Protein AF-A0A1F8QR89-F1 (afdb_monomer_lite)

pLDDT: mean 85.45, std 15.34, range [47.19, 95.62]

Structure (mmCIF, N/CA/C/O backbone):
data_AF-A0A1F8QR89-F1
#
_entry.id   AF-A0A1F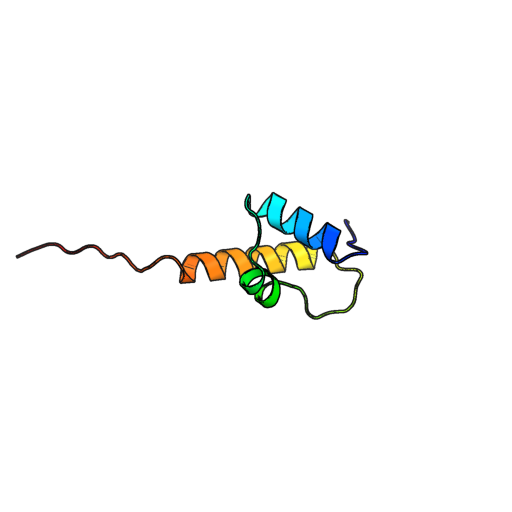8QR89-F1
#
loop_
_atom_site.group_PDB
_atom_site.id
_atom_site.type_symbol
_atom_site.label_atom_id
_atom_site.label_alt_id
_atom_site.label_comp_id
_atom_site.label_asym_id
_atom_site.label_entity_id
_atom_site.label_seq_id
_atom_site.pdbx_PDB_ins_code
_atom_site.Cartn_x
_atom_site.Cartn_y
_atom_site.Cartn_z
_atom_site.occupancy
_atom_site.B_iso_or_equiv
_atom_site.auth_seq_id
_atom_site.auth_comp_id
_atom_site.auth_asym_id
_atom_site.auth_atom_id
_atom_site.pdbx_PDB_model_num
ATOM 1 N N . MET A 1 1 ? -4.324 -9.254 -15.715 1.00 60.69 1 MET A N 1
ATOM 2 C CA . MET A 1 1 ? -3.322 -9.046 -14.649 1.00 60.69 1 MET A CA 1
ATOM 3 C C . MET A 1 1 ? -3.150 -7.551 -14.506 1.00 60.69 1 MET A C 1
ATOM 5 O O . MET A 1 1 ? -2.829 -6.923 -15.505 1.00 60.69 1 MET A O 1
ATOM 9 N N . SER A 1 2 ? -3.430 -6.992 -13.331 1.00 79.81 2 SER A N 1
ATOM 10 C CA . SER A 1 2 ? -3.219 -5.561 -13.089 1.00 79.81 2 SER A CA 1
ATOM 11 C C . SER A 1 2 ? -1.792 -5.328 -12.595 1.00 79.81 2 SER A C 1
ATOM 13 O O . SER A 1 2 ? -1.377 -5.919 -11.590 1.00 79.81 2 SER A O 1
ATOM 15 N N . ASP A 1 3 ? -1.057 -4.486 -13.318 1.00 91.19 3 ASP A N 1
ATOM 16 C CA . ASP A 1 3 ? 0.228 -3.938 -12.891 1.00 91.19 3 ASP A CA 1
ATOM 17 C C . ASP A 1 3 ? 0.009 -2.530 -12.328 1.00 91.19 3 ASP A C 1
ATOM 19 O O . ASP A 1 3 ? -0.764 -1.740 -12.863 1.00 91.19 3 ASP A O 1
ATOM 23 N N . TYR A 1 4 ? 0.703 -2.230 -11.238 1.00 93.69 4 TYR A N 1
ATOM 24 C CA . TYR A 1 4 ? 0.672 -0.957 -10.534 1.00 93.69 4 TYR A CA 1
ATOM 25 C C . TYR A 1 4 ? 1.989 -0.225 -10.795 1.00 93.69 4 TYR A C 1
ATOM 27 O O . TYR A 1 4 ? 2.994 -0.532 -10.137 1.00 93.69 4 TYR A O 1
ATOM 35 N N . PRO A 1 5 ? 2.024 0.716 -11.755 1.00 92.31 5 PRO A N 1
ATOM 36 C CA . PRO A 1 5 ? 3.230 1.473 -12.072 1.00 92.31 5 PRO A CA 1
ATOM 37 C C . PRO A 1 5 ? 3.571 2.483 -10.976 1.00 92.31 5 PRO A C 1
ATOM 39 O O . PRO A 1 5 ? 4.735 2.846 -10.822 1.00 92.31 5 PRO A O 1
ATOM 42 N N . THR A 1 6 ? 2.584 2.902 -10.179 1.00 94.31 6 THR A N 1
ATOM 43 C CA . THR A 1 6 ? 2.777 3.825 -9.061 1.00 94.31 6 THR A CA 1
ATOM 44 C C . THR A 1 6 ? 2.350 3.208 -7.733 1.00 94.31 6 THR A C 1
ATOM 46 O O . THR A 1 6 ? 1.423 2.399 -7.646 1.00 94.31 6 THR A O 1
ATOM 49 N N . TRP A 1 7 ? 3.004 3.639 -6.651 1.00 93.75 7 TRP A N 1
ATOM 50 C CA . TRP A 1 7 ? 2.579 3.275 -5.298 1.00 93.75 7 TRP A CA 1
ATOM 51 C C . TRP A 1 7 ? 1.186 3.832 -4.968 1.00 93.75 7 TRP A C 1
ATOM 53 O O . TRP A 1 7 ? 0.481 3.252 -4.144 1.00 93.75 7 TRP A O 1
ATOM 63 N N . TYR A 1 8 ? 0.800 4.950 -5.594 1.00 93.75 8 TYR A N 1
ATOM 64 C CA . TYR A 1 8 ? -0.461 5.643 -5.343 1.00 93.75 8 TYR A CA 1
ATOM 65 C C . TYR A 1 8 ? -1.658 4.808 -5.802 1.00 93.75 8 TYR A C 1
ATOM 67 O O . TYR A 1 8 ? -2.573 4.571 -5.016 1.00 93.75 8 TYR A O 1
ATOM 75 N N . GLU A 1 9 ? -1.620 4.294 -7.033 1.00 94.44 9 GLU A N 1
ATOM 76 C CA . GLU A 1 9 ? -2.672 3.414 -7.560 1.00 94.44 9 GLU A CA 1
ATOM 77 C C . GLU A 1 9 ? -2.783 2.130 -6.739 1.00 94.44 9 GLU A C 1
ATOM 79 O O . GLU A 1 9 ? -3.883 1.706 -6.391 1.00 94.44 9 GLU A O 1
ATOM 84 N N . PHE A 1 10 ? -1.641 1.566 -6.336 1.00 95.44 10 PHE A N 1
ATOM 85 C CA . PHE A 1 10 ? -1.621 0.400 -5.459 1.00 95.44 10 PHE A CA 1
ATOM 86 C C . PHE A 1 10 ? -2.270 0.682 -4.100 1.00 95.44 10 PHE A C 1
ATOM 88 O O . PHE A 1 10 ? -3.063 -0.123 -3.617 1.00 95.44 10 PHE A O 1
ATOM 95 N N . LYS A 1 11 ? -1.940 1.815 -3.463 1.00 95.25 11 LYS A N 1
ATOM 96 C CA . LYS A 1 11 ? -2.520 2.199 -2.167 1.00 95.25 11 LYS A CA 1
ATOM 97 C C . LYS A 1 11 ? -4.025 2.418 -2.293 1.00 95.25 11 LYS A C 1
ATOM 99 O O . LYS A 1 11 ? -4.765 1.936 -1.444 1.00 95.25 11 LYS A O 1
ATOM 104 N N . LYS A 1 12 ? -4.470 3.083 -3.361 1.00 95.19 12 LYS A N 1
ATOM 105 C CA . LYS A 1 12 ? -5.887 3.352 -3.620 1.00 95.19 12 LYS A CA 1
ATOM 106 C C . LYS A 1 12 ? -6.695 2.062 -3.770 1.00 95.19 12 LYS A C 1
ATOM 108 O O . LYS A 1 12 ? -7.753 1.935 -3.158 1.00 95.19 12 LYS A O 1
ATOM 113 N N . ASP A 1 13 ? -6.188 1.089 -4.524 1.00 95.31 13 ASP A N 1
ATOM 114 C CA . ASP A 1 13 ? -6.844 -0.216 -4.647 1.00 95.31 13 ASP A CA 1
ATOM 115 C C . ASP A 1 13 ? -6.809 -0.995 -3.331 1.00 95.31 13 ASP A C 1
ATOM 117 O O . ASP A 1 13 ? -7.802 -1.612 -2.948 1.00 95.31 13 ASP A O 1
ATOM 121 N N . LEU A 1 14 ? -5.703 -0.924 -2.590 1.00 94.56 14 LEU A N 1
ATOM 122 C CA . LEU A 1 14 ? -5.594 -1.563 -1.282 1.00 94.56 14 LEU A CA 1
ATOM 123 C C . LEU A 1 14 ? -6.635 -1.016 -0.292 1.00 94.56 14 LEU A C 1
ATOM 125 O O . LEU A 1 14 ? -7.290 -1.799 0.388 1.00 94.56 14 LEU A O 1
ATOM 129 N N . GLU A 1 15 ? -6.823 0.304 -0.247 1.00 95.62 15 GLU A N 1
ATOM 130 C CA . GLU A 1 15 ? -7.839 0.981 0.573 1.00 95.62 15 GLU A CA 1
ATOM 131 C C . GLU A 1 15 ? -9.260 0.635 0.120 1.00 95.62 15 GLU A C 1
ATOM 133 O O . GLU A 1 15 ? -10.127 0.351 0.948 1.00 95.62 15 GLU A O 1
ATOM 138 N N . ARG A 1 16 ? -9.489 0.577 -1.198 1.00 95.62 16 ARG A N 1
ATOM 139 C CA . ARG A 1 16 ? -10.769 0.155 -1.776 1.00 95.62 16 ARG A CA 1
ATOM 140 C C . ARG A 1 16 ? -11.135 -1.267 -1.357 1.00 95.62 16 ARG A C 1
ATOM 142 O O . ARG A 1 16 ? -12.274 -1.508 -0.975 1.00 95.62 16 ARG A O 1
ATOM 149 N N . HIS A 1 17 ? -10.182 -2.196 -1.408 1.00 94.19 17 HIS A N 1
ATOM 150 C CA . HIS A 1 17 ? -10.394 -3.584 -0.993 1.00 94.19 17 HIS A CA 1
ATOM 151 C C . HIS A 1 17 ? -10.511 -3.743 0.526 1.00 94.19 17 HIS A C 1
ATOM 153 O O . HIS A 1 17 ? -11.252 -4.605 0.988 1.00 94.19 17 HIS A O 1
ATOM 159 N N . ALA A 1 18 ? -9.800 -2.923 1.299 1.00 91.44 18 ALA A N 1
ATOM 160 C CA . ALA A 1 18 ? -9.910 -2.898 2.754 1.00 91.44 18 ALA A CA 1
ATOM 161 C C . ALA A 1 18 ? -11.197 -2.212 3.249 1.00 91.44 18 ALA A C 1
ATOM 163 O O . ALA A 1 18 ? -11.526 -2.317 4.427 1.00 91.44 18 ALA A O 1
ATOM 164 N N . GLY A 1 19 ? -11.903 -1.477 2.382 1.00 94.19 19 GLY A N 1
ATOM 165 C CA . GLY A 1 19 ? -13.089 -0.701 2.748 1.00 94.19 19 GLY A CA 1
ATOM 166 C C . GLY A 1 19 ? -12.791 0.503 3.647 1.00 94.19 19 GLY A C 1
ATOM 167 O O . GLY A 1 19 ? -13.709 1.052 4.252 1.00 94.19 19 GLY A O 1
ATOM 168 N N . ARG A 1 20 ? -11.520 0.915 3.765 1.00 92.94 20 ARG A N 1
ATOM 169 C CA . ARG A 1 20 ? -11.093 2.043 4.602 1.00 92.94 20 ARG A CA 1
ATOM 170 C C . ARG A 1 20 ? -9.777 2.649 4.134 1.00 92.94 20 ARG A C 1
ATOM 172 O O . ARG A 1 20 ? -8.955 1.981 3.509 1.00 92.94 20 ARG A O 1
ATOM 179 N N . SER A 1 21 ? -9.541 3.892 4.536 1.00 93.69 21 SER A N 1
ATOM 180 C CA . SER A 1 21 ? -8.253 4.558 4.343 1.00 93.69 21 SER A CA 1
ATOM 181 C C . SER A 1 21 ? -7.168 3.953 5.238 1.00 93.69 21 SER A C 1
ATOM 183 O O . SER A 1 21 ? -7.405 3.615 6.404 1.00 93.69 21 SER A O 1
ATOM 185 N N . LEU A 1 22 ? -5.954 3.851 4.699 1.00 92.38 22 LEU A N 1
ATOM 186 C CA . LEU A 1 22 ? -4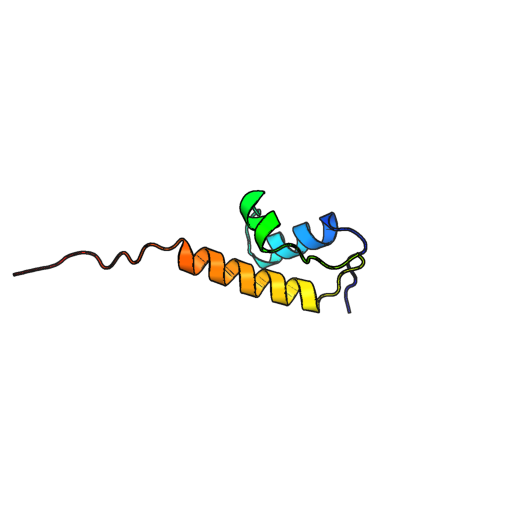.779 3.375 5.416 1.00 92.38 22 LEU A CA 1
ATOM 187 C C . LEU A 1 22 ? -4.043 4.53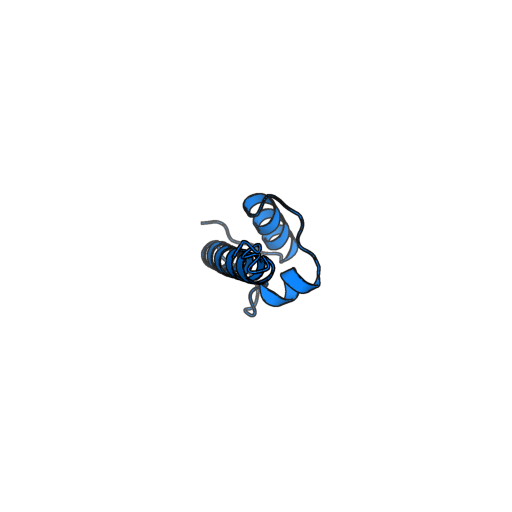7 6.065 1.00 92.38 22 LEU A C 1
ATOM 189 O O . LEU A 1 22 ? -3.605 5.472 5.382 1.00 92.38 22 LEU A O 1
ATOM 193 N N . LEU A 1 23 ? -3.822 4.418 7.374 1.00 91.62 23 LEU A N 1
ATOM 194 C CA . LEU A 1 23 ? -2.929 5.311 8.103 1.00 91.62 23 LEU A CA 1
ATOM 195 C C . LEU A 1 23 ? -1.483 5.115 7.631 1.00 91.62 23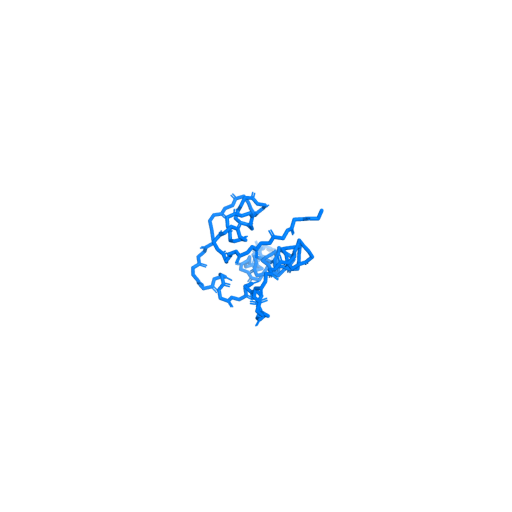 LEU A C 1
ATOM 197 O O . LEU A 1 23 ? -1.097 4.032 7.182 1.00 91.62 23 LEU A O 1
ATOM 201 N N . ASN A 1 24 ? -0.656 6.153 7.774 1.00 91.25 24 ASN A N 1
ATOM 202 C CA . ASN A 1 24 ? 0.740 6.111 7.330 1.00 91.25 24 ASN A CA 1
ATOM 203 C C . ASN A 1 24 ? 1.526 4.954 7.979 1.00 91.25 24 ASN A C 1
ATOM 205 O O . ASN A 1 24 ? 2.283 4.252 7.313 1.00 91.25 24 ASN A O 1
ATOM 209 N N . GLU A 1 25 ? 1.291 4.690 9.264 1.00 92.00 25 GLU A N 1
ATOM 210 C CA . GLU A 1 25 ? 1.937 3.592 9.991 1.00 92.00 25 GLU A CA 1
ATOM 211 C C . GLU A 1 25 ? 1.536 2.204 9.472 1.00 92.00 25 GLU A C 1
ATOM 213 O O . GLU A 1 25 ? 2.349 1.279 9.454 1.00 92.00 25 GLU A O 1
ATOM 218 N N . GLU A 1 26 ? 0.281 2.038 9.051 1.00 92.31 26 GLU A N 1
ATOM 219 C CA . GLU A 1 26 ? -0.212 0.783 8.480 1.00 92.31 26 GLU A CA 1
ATOM 220 C C . GLU A 1 26 ? 0.371 0.585 7.088 1.00 92.31 26 GLU A C 1
ATOM 222 O O . GLU A 1 26 ? 0.891 -0.490 6.786 1.00 92.31 26 GLU A O 1
ATOM 227 N N . TRP A 1 27 ? 0.382 1.651 6.286 1.00 94.12 27 TRP A N 1
ATOM 228 C CA . TRP A 1 27 ? 1.007 1.670 4.972 1.00 94.12 27 TRP A CA 1
ATOM 229 C C . TRP A 1 27 ? 2.474 1.234 5.026 1.00 94.12 27 TRP A C 1
ATOM 231 O O . TRP A 1 27 ? 2.877 0.356 4.267 1.00 94.12 27 TRP A O 1
ATOM 241 N N . LEU A 1 28 ? 3.266 1.757 5.966 1.00 93.88 28 LEU A N 1
ATOM 242 C CA . LEU A 1 28 ? 4.672 1.368 6.122 1.00 93.88 28 LEU A CA 1
ATOM 243 C C . LEU A 1 28 ? 4.866 -0.125 6.441 1.00 93.88 28 LEU A C 1
ATOM 245 O O . LEU A 1 28 ? 5.895 -0.687 6.070 1.00 93.88 28 LEU A O 1
ATOM 249 N N . LYS A 1 29 ? 3.886 -0.777 7.079 1.00 93.44 29 LYS A N 1
ATOM 250 C CA . LYS A 1 29 ? 3.930 -2.211 7.420 1.00 93.44 29 LYS A CA 1
ATOM 251 C C . LYS A 1 29 ? 3.471 -3.113 6.271 1.00 93.44 29 LYS A C 1
ATOM 253 O O . LYS A 1 29 ? 3.940 -4.249 6.152 1.00 93.44 29 LYS A O 1
ATOM 258 N N . VAL A 1 30 ? 2.541 -2.637 5.441 1.00 94.19 30 VAL A N 1
ATOM 259 C CA . VAL A 1 30 ? 1.925 -3.444 4.373 1.00 94.19 30 VAL A CA 1
ATOM 260 C C . VAL A 1 30 ? 2.469 -3.145 2.980 1.00 94.19 30 VAL A C 1
ATOM 262 O O . VAL A 1 30 ? 2.277 -3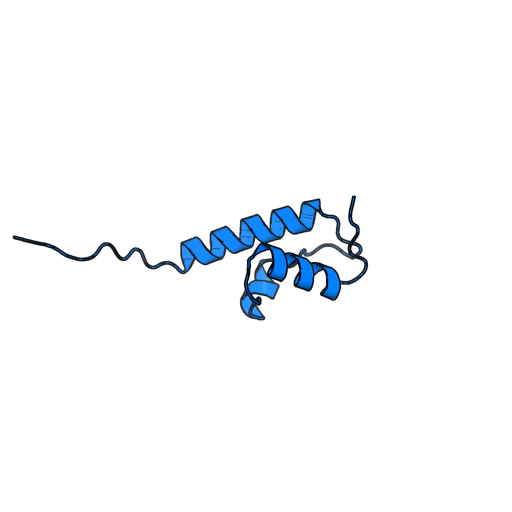.977 2.090 1.00 94.19 30 VAL A O 1
ATOM 265 N N . LYS A 1 31 ? 3.158 -2.014 2.770 1.00 93.31 31 LYS A N 1
ATOM 266 C CA . LYS A 1 31 ? 3.735 -1.668 1.467 1.00 93.31 31 LYS A CA 1
ATOM 267 C C . LYS A 1 31 ? 4.760 -2.725 1.029 1.00 93.31 31 LYS A C 1
ATOM 269 O O . LYS A 1 31 ? 5.585 -3.157 1.842 1.00 93.31 31 LYS A O 1
ATOM 274 N N . PRO A 1 32 ? 4.745 -3.159 -0.240 1.00 94.31 32 PRO A N 1
ATOM 275 C CA . PRO A 1 32 ? 5.786 -4.040 -0.746 1.00 94.31 32 PRO A CA 1
ATOM 276 C C . PRO A 1 32 ? 7.168 -3.369 -0.697 1.00 94.31 32 PRO A C 1
ATOM 278 O O . PRO A 1 32 ? 7.308 -2.189 -1.000 1.00 94.31 32 PRO A O 1
ATOM 281 N N . ALA A 1 33 ? 8.201 -4.138 -0.345 1.00 92.62 33 ALA A N 1
ATOM 282 C CA . ALA A 1 33 ? 9.587 -3.654 -0.310 1.00 92.62 33 ALA A CA 1
ATOM 283 C C . ALA A 1 33 ? 10.299 -3.713 -1.676 1.00 92.62 33 ALA A C 1
ATOM 285 O O . ALA A 1 33 ? 11.404 -3.206 -1.821 1.00 92.62 33 ALA A O 1
ATOM 286 N N . ALA A 1 34 ? 9.696 -4.369 -2.668 1.00 92.69 34 ALA A N 1
ATOM 287 C CA . ALA A 1 34 ? 10.291 -4.502 -3.993 1.00 92.69 34 ALA A CA 1
ATOM 288 C C . ALA A 1 34 ? 10.143 -3.218 -4.820 1.00 92.69 34 ALA A C 1
ATOM 290 O O . ALA A 1 34 ? 9.207 -2.452 -4.568 1.00 92.69 34 ALA A O 1
ATOM 291 N N . PRO A 1 35 ? 10.984 -3.022 -5.850 1.00 93.75 35 PRO A N 1
ATOM 292 C CA . PRO A 1 35 ? 10.779 -1.949 -6.812 1.00 93.75 35 PRO A CA 1
ATOM 293 C C . PRO A 1 35 ? 9.446 -2.105 -7.558 1.00 93.75 35 PRO A C 1
ATOM 295 O O . PRO A 1 35 ? 8.881 -3.200 -7.654 1.00 93.75 35 PRO A O 1
ATOM 298 N N . LEU A 1 36 ? 8.948 -0.979 -8.062 1.00 92.44 36 LEU A N 1
ATOM 299 C CA . LEU A 1 36 ? 7.819 -0.919 -8.988 1.00 92.44 36 LEU A CA 1
ATOM 300 C C . LEU A 1 36 ? 8.224 -1.490 -10.368 1.00 92.44 36 LEU A C 1
ATOM 302 O O . LEU A 1 36 ? 9.417 -1.516 -10.679 1.00 92.44 36 LEU A O 1
ATOM 306 N N . PRO A 1 37 ? 7.262 -1.915 -11.207 1.00 94.44 37 PRO A N 1
ATOM 307 C CA . PRO A 1 37 ? 5.826 -1.988 -10.934 1.00 94.44 37 PRO A CA 1
ATOM 308 C C . PRO A 1 37 ? 5.467 -3.154 -10.006 1.00 94.44 37 PRO A C 1
ATOM 310 O O . PRO A 1 37 ? 6.109 -4.208 -9.989 1.00 94.44 37 PRO A O 1
ATOM 313 N N . TRP A 1 38 ? 4.412 -2.976 -9.215 1.00 94.75 38 TRP A N 1
ATOM 314 C CA . TRP A 1 38 ? 3.871 -4.053 -8.387 1.00 94.75 38 TRP A CA 1
ATOM 315 C C . TRP A 1 38 ? 2.758 -4.794 -9.110 1.00 94.75 38 TRP A C 1
ATOM 317 O O . TRP A 1 38 ? 2.033 -4.218 -9.903 1.00 94.75 38 TRP A O 1
ATOM 327 N N . ARG A 1 39 ? 2.596 -6.081 -8.807 1.00 93.88 39 ARG A N 1
ATOM 328 C CA . ARG A 1 39 ? 1.542 -6.919 -9.390 1.00 93.88 39 ARG A CA 1
ATOM 329 C C . ARG A 1 39 ? 0.400 -7.118 -8.408 1.00 93.88 39 ARG A C 1
ATOM 331 O O . ARG A 1 39 ? 0.604 -7.046 -7.195 1.00 93.88 39 ARG A O 1
ATOM 338 N N . GLU A 1 40 ? -0.760 -7.507 -8.919 1.00 92.75 40 GLU A N 1
ATOM 339 C CA . GLU A 1 40 ? -1.925 -7.915 -8.121 1.00 92.75 40 GLU A CA 1
ATOM 340 C C . GLU A 1 40 ? -1.597 -8.949 -7.017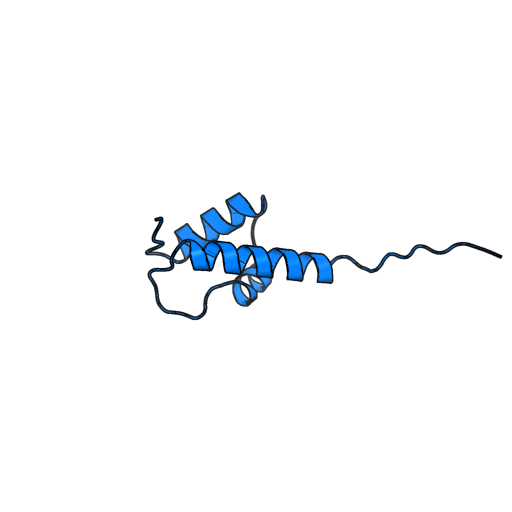 1.00 92.75 40 GLU A C 1
ATOM 342 O O . GLU A 1 40 ? -2.145 -8.898 -5.917 1.00 92.75 40 GLU A O 1
ATOM 347 N N . SER A 1 41 ? -0.636 -9.854 -7.237 1.00 93.44 41 SER A N 1
ATOM 348 C CA . SER A 1 41 ? -0.191 -10.805 -6.202 1.00 93.44 41 SER A CA 1
ATOM 349 C C . SER A 1 41 ? 0.368 -10.116 -4.947 1.00 93.44 41 SER A C 1
ATOM 351 O O . SER A 1 41 ? 0.180 -10.596 -3.823 1.00 93.44 41 SER A O 1
ATOM 353 N N . ARG A 1 42 ? 1.013 -8.955 -5.114 1.00 94.31 42 ARG A N 1
ATOM 354 C CA . ARG A 1 42 ? 1.485 -8.123 -4.001 1.00 94.31 42 ARG A CA 1
ATOM 355 C C . ARG A 1 42 ? 0.324 -7.425 -3.305 1.00 94.31 42 ARG A C 1
ATOM 357 O O . ARG A 1 42 ? 0.347 -7.366 -2.082 1.00 94.31 42 ARG A O 1
ATOM 364 N N . LEU A 1 43 ? -0.701 -6.990 -4.042 1.00 94.06 43 LEU A N 1
ATOM 365 C CA . LEU A 1 43 ? -1.917 -6.409 -3.460 1.00 94.06 43 LEU A CA 1
ATOM 366 C C . LEU A 1 43 ? -2.589 -7.408 -2.513 1.00 94.06 43 LEU A C 1
ATOM 368 O O . LEU A 1 43 ? -2.823 -7.099 -1.346 1.00 94.06 43 LEU A O 1
ATOM 372 N N . ARG A 1 44 ? -2.796 -8.647 -2.979 1.00 93.62 44 ARG A N 1
ATOM 373 C CA . ARG A 1 44 ? -3.356 -9.736 -2.159 1.00 93.62 44 ARG A CA 1
ATOM 374 C C . ARG A 1 44 ? -2.506 -10.007 -0.916 1.00 93.62 44 ARG A C 1
ATOM 376 O O . ARG A 1 44 ? -3.034 -10.171 0.180 1.00 93.62 44 ARG A O 1
ATOM 383 N N . SER A 1 45 ? -1.181 -9.992 -1.061 1.00 95.00 45 SER A N 1
ATOM 384 C CA . SER A 1 45 ? -0.255 -10.168 0.067 1.00 95.00 45 SER A CA 1
ATOM 385 C C . SER A 1 45 ? -0.349 -9.028 1.090 1.00 95.00 45 SER A C 1
ATOM 387 O O . SER A 1 45 ? -0.322 -9.279 2.297 1.00 95.00 45 SER A O 1
ATOM 389 N N . SER A 1 46 ? -0.482 -7.782 0.627 1.00 94.94 46 SER A N 1
ATOM 390 C CA . SER A 1 46 ? -0.668 -6.604 1.479 1.00 94.94 46 SER A CA 1
ATOM 391 C C . SER A 1 46 ? -2.014 -6.635 2.210 1.00 94.94 46 SER A C 1
ATOM 393 O O . SER A 1 46 ? -2.034 -6.357 3.406 1.00 94.94 46 SER A O 1
ATOM 395 N N . LEU A 1 47 ? -3.100 -7.070 1.559 1.00 94.25 47 LEU A N 1
ATOM 396 C CA . LEU A 1 47 ? -4.409 -7.283 2.199 1.00 94.25 47 LEU A CA 1
ATOM 397 C C . LEU A 1 47 ? -4.339 -8.331 3.318 1.00 94.25 47 LEU A C 1
ATOM 399 O O . LEU A 1 47 ? -4.796 -8.087 4.432 1.00 94.25 47 LEU A O 1
ATOM 403 N N . LEU A 1 48 ? -3.682 -9.469 3.068 1.00 93.81 48 LEU A N 1
ATOM 404 C CA . LEU A 1 48 ? -3.483 -10.509 4.088 1.00 93.81 48 LEU A CA 1
ATOM 405 C C . LEU A 1 48 ? -2.627 -10.034 5.271 1.00 93.81 48 LEU A C 1
ATOM 407 O O . LEU A 1 48 ? -2.760 -10.541 6.388 1.00 93.81 48 LEU A O 1
ATOM 411 N N . ARG A 1 49 ? -1.694 -9.103 5.046 1.00 93.69 49 ARG A N 1
ATOM 412 C CA . ARG A 1 49 ? -0.930 -8.467 6.130 1.00 93.69 49 ARG A CA 1
ATOM 413 C C . ARG A 1 49 ? -1.784 -7.464 6.895 1.00 93.69 49 ARG A C 1
ATOM 415 O O . ARG A 1 49 ? -1.702 -7.442 8.119 1.00 93.69 49 ARG A O 1
ATOM 422 N N . LEU A 1 50 ? -2.611 -6.689 6.198 1.00 92.56 50 LEU A N 1
ATOM 423 C CA . LEU A 1 50 ? -3.511 -5.716 6.806 1.00 92.56 50 LEU A CA 1
ATOM 424 C C . LEU A 1 50 ? -4.518 -6.392 7.744 1.00 92.56 50 LEU A C 1
ATOM 426 O O . LEU A 1 50 ? -4.562 -6.041 8.919 1.00 92.56 50 LEU A O 1
ATOM 430 N N . GLY A 1 51 ? -5.203 -7.446 7.289 1.00 90.50 51 GLY A N 1
ATOM 431 C CA . GLY A 1 51 ? -6.143 -8.191 8.138 1.00 90.50 51 GLY A CA 1
ATOM 432 C C . GLY A 1 51 ? -5.480 -8.817 9.375 1.00 90.50 51 GLY A C 1
ATOM 433 O O . GLY A 1 51 ? -6.090 -8.925 10.437 1.00 90.50 51 GLY A O 1
ATOM 434 N N . ARG A 1 52 ? -4.190 -9.180 9.296 1.00 89.75 52 ARG A N 1
ATOM 435 C CA . ARG A 1 52 ? -3.413 -9.632 10.466 1.00 89.75 52 ARG A CA 1
ATOM 436 C C . ARG A 1 52 ? -3.078 -8.502 11.439 1.00 89.75 52 ARG A C 1
ATOM 438 O O . ARG A 1 52 ? -3.024 -8.749 12.640 1.00 89.75 52 ARG A O 1
ATOM 445 N N . LEU A 1 53 ? -2.833 -7.287 10.949 1.00 86.94 53 LEU A N 1
ATOM 446 C CA . LEU A 1 53 ? -2.618 -6.114 11.804 1.00 86.94 53 LEU A CA 1
ATOM 447 C C . LEU A 1 53 ? -3.901 -5.719 12.538 1.00 86.94 53 LEU A C 1
ATOM 449 O O . LEU A 1 53 ? -3.836 -5.342 13.704 1.00 86.94 53 LEU A O 1
ATOM 453 N N . GLU A 1 54 ? -5.052 -5.854 11.885 1.00 83.94 54 GLU A N 1
ATOM 454 C CA . GLU A 1 54 ? -6.359 -5.574 12.486 1.00 83.94 54 GLU A CA 1
ATOM 455 C C . GLU A 1 54 ? -6.719 -6.589 13.569 1.00 83.94 54 GLU A C 1
ATOM 457 O O . GLU A 1 54 ? -7.066 -6.192 14.678 1.00 83.94 54 GLU A O 1
ATOM 462 N N . ASN A 1 55 ? -6.505 -7.883 13.315 1.00 77.38 55 ASN A N 1
ATOM 463 C CA . ASN A 1 55 ? -6.683 -8.922 14.335 1.00 77.38 55 ASN A CA 1
ATOM 464 C C . ASN A 1 55 ? -5.764 -8.742 15.556 1.00 77.38 55 ASN A C 1
ATOM 466 O O . ASN A 1 55 ? -6.104 -9.184 16.645 1.00 77.38 55 ASN A O 1
ATOM 470 N N . ARG A 1 56 ? -4.606 -8.085 15.398 1.00 71.19 56 ARG A N 1
ATOM 471 C CA . ARG A 1 56 ? -3.722 -7.727 16.523 1.00 71.19 56 ARG A CA 1
ATOM 472 C C . ARG A 1 56 ? -4.162 -6.463 17.266 1.00 71.19 56 ARG A C 1
ATOM 474 O O . ARG A 1 56 ? -3.758 -6.284 18.409 1.00 71.19 56 ARG A O 1
ATOM 481 N N . LYS A 1 57 ? -4.914 -5.569 16.613 1.00 60.28 57 LYS A N 1
ATOM 482 C CA . LYS A 1 57 ? -5.477 -4.350 17.221 1.00 60.28 57 LYS A CA 1
ATOM 483 C C . LYS A 1 57 ? -6.780 -4.621 17.965 1.00 60.28 57 LYS A C 1
ATOM 485 O O . LYS A 1 57 ? -7.099 -3.856 18.868 1.00 60.28 57 LYS A O 1
ATOM 490 N N . ALA A 1 58 ? -7.519 -5.671 17.604 1.00 56.59 58 ALA A N 1
ATOM 491 C CA . ALA A 1 58 ? -8.620 -6.145 18.426 1.00 56.59 58 ALA A CA 1
ATOM 492 C C . ALA A 1 58 ? -8.043 -6.555 19.793 1.00 56.59 58 ALA A C 1
ATOM 494 O O . ALA A 1 58 ? -7.217 -7.472 19.845 1.00 56.59 58 ALA A O 1
ATOM 495 N N . PRO A 1 59 ? -8.415 -5.886 20.900 1.00 51.41 59 PRO A N 1
ATOM 496 C CA . PRO A 1 59 ? -8.098 -6.430 22.201 1.00 51.41 59 PRO A CA 1
ATOM 497 C C . PRO A 1 59 ? -8.776 -7.796 22.271 1.00 51.41 59 PRO A C 1
ATOM 499 O O . PRO A 1 59 ? -9.911 -7.967 21.819 1.00 51.41 59 PRO A O 1
ATOM 502 N N . GLN A 1 60 ? -8.095 -8.765 22.871 1.00 52.66 60 GLN A N 1
ATOM 503 C CA . GLN A 1 60 ? -8.783 -9.851 23.547 1.00 52.66 60 GLN A CA 1
ATOM 504 C C . GLN A 1 60 ? -9.655 -9.219 24.643 1.00 52.66 60 GLN A C 1
ATOM 506 O O . GLN A 1 60 ? -9.290 -9.180 25.810 1.00 52.66 60 GLN A O 1
ATOM 511 N N . GLY A 1 61 ? -10.800 -8.665 24.251 1.00 51.38 61 GLY A N 1
ATOM 512 C CA . GLY A 1 61 ? -11.910 -8.354 25.127 1.00 51.38 61 GLY A CA 1
ATOM 513 C C . GLY A 1 61 ? -12.594 -9.666 25.466 1.00 51.38 61 GLY A C 1
ATOM 514 O O . GLY A 1 61 ? -13.705 -9.919 25.015 1.00 51.38 61 GLY A O 1
ATOM 515 N N . HIS A 1 62 ? -11.907 -10.529 26.216 1.00 47.19 62 HIS A N 1
ATOM 516 C CA . HIS A 1 62 ? -12.615 -11.488 27.045 1.00 47.19 62 HIS A CA 1
ATOM 517 C C . HIS A 1 62 ? -13.146 -10.682 28.229 1.00 47.19 62 HIS A C 1
ATOM 519 O O . HIS A 1 62 ? -12.448 -10.430 29.209 1.00 47.19 62 HIS A O 1
ATOM 525 N N . SER A 1 63 ? -14.360 -10.165 28.052 1.00 52.16 63 SER A N 1
ATOM 526 C CA . SER A 1 63 ? -15.131 -9.552 29.121 1.00 52.16 63 SER A CA 1
ATOM 527 C C . SER A 1 63 ? -15.336 -10.550 30.263 1.00 52.16 63 SER A C 1
ATOM 529 O O . SER A 1 63 ? -15.536 -11.744 30.062 1.00 52.16 63 SER A O 1
ATOM 531 N N . ILE A 1 64 ? -15.268 -9.985 31.459 1.00 64.56 64 ILE A N 1
ATOM 532 C CA . ILE A 1 64 ? -15.417 -10.549 32.800 1.00 64.56 64 ILE A CA 1
ATOM 533 C C . ILE A 1 64 ? -16.818 -11.150 33.018 1.00 64.56 64 ILE A C 1
ATOM 535 O O . ILE A 1 64 ? -17.795 -10.527 32.601 1.00 64.56 64 ILE A O 1
ATOM 539 N N . SER A 1 65 ? -16.920 -12.280 33.739 1.00 48.84 65 SER A N 1
ATOM 540 C CA . SER A 1 65 ? -18.055 -12.706 34.607 1.00 48.84 65 SER A CA 1
ATOM 541 C C . SER A 1 65 ? -17.872 -14.177 35.037 1.00 48.84 65 SER A C 1
ATOM 543 O O . SER A 1 65 ? -17.472 -14.967 34.193 1.00 48.84 65 SER A O 1
ATOM 545 N N . THR A 1 66 ? -18.158 -14.702 36.235 1.00 52.28 66 THR A N 1
ATOM 546 C CA . THR A 1 66 ? -18.620 -14.236 37.562 1.00 52.28 66 THR A CA 1
ATOM 547 C C . THR A 1 66 ? -18.512 -15.457 38.505 1.00 52.28 66 THR A C 1
ATOM 549 O O . THR A 1 66 ? -18.531 -16.587 38.014 1.00 52.28 66 THR A O 1
ATOM 552 N N . ASN A 1 67 ? -18.519 -15.191 39.819 1.00 51.19 67 ASN A N 1
ATOM 553 C CA . ASN A 1 67 ? -18.628 -16.068 41.003 1.00 51.19 67 ASN A CA 1
ATOM 554 C C . ASN A 1 67 ? -17.334 -16.529 41.676 1.00 51.19 67 ASN A C 1
ATOM 556 O O . ASN A 1 67 ? -16.631 -17.400 41.126 1.00 51.19 67 ASN A O 1
#

Foldseek 3Di:
DDWAQDPVVLQVVLCVVVVHHDDPVLCVQLPDPDDDGDDVVSSVSSNVRSVVVVVVVPPPPPDDDDD

Sequence (67 aa):
MSDYPTWYEFKKDLERHAGRSLLNEEWLKVKPAAPLPWRESRLRSSLLRLGRLENRKAPQGHSISTN

Radius of gyration: 15.48 Å; chains: 1; bounding box: 29×22×56 Å

Secondary structure (DSSP, 8-state):
--EESSHHHHHHHHHHHHTSPPPHHHHHHHS--SPSPEEHHHHHHHHHHHHHHHHHHS---------